Protein AF-A0AAV4BYU9-F1 (afdb_monomer)

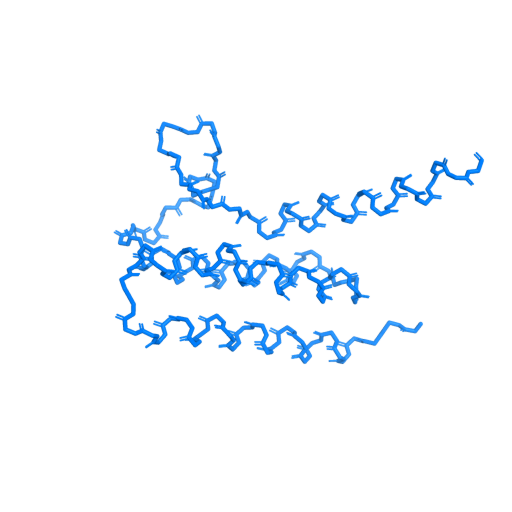pLDDT: mean 79.77, std 9.54, range [40.28, 88.19]

Structure (mmCIF, N/CA/C/O backbone):
data_AF-A0AAV4BYU9-F1
#
_entry.id   AF-A0AAV4BYU9-F1
#
loop_
_atom_site.group_PDB
_atom_site.id
_atom_site.type_symbol
_atom_site.label_atom_id
_atom_site.label_alt_id
_atom_site.label_comp_id
_atom_site.label_asym_id
_atom_site.label_entity_id
_atom_site.label_seq_id
_atom_site.pdbx_PDB_ins_code
_atom_site.Cartn_x
_atom_site.Cartn_y
_atom_site.Cartn_z
_atom_site.occupancy
_atom_site.B_iso_or_equiv
_atom_site.auth_seq_id
_atom_site.auth_comp_id
_atom_site.auth_asym_id
_atom_site.auth_atom_id
_atom_site.pdbx_PDB_model_num
ATOM 1 N N . MET A 1 1 ? 17.690 -5.434 -20.116 1.00 40.28 1 MET A N 1
ATOM 2 C CA . MET A 1 1 ? 17.751 -6.682 -19.322 1.00 40.28 1 MET A CA 1
ATOM 3 C C . MET A 1 1 ? 16.891 -6.464 -18.077 1.00 40.28 1 MET A C 1
ATOM 5 O O . MET A 1 1 ? 17.278 -5.662 -17.241 1.00 40.28 1 MET A O 1
ATOM 9 N N . LYS A 1 2 ? 15.669 -7.023 -18.019 1.00 56.25 2 LYS A N 1
ATOM 10 C CA . LYS A 1 2 ? 14.718 -6.811 -16.906 1.00 56.25 2 LYS A CA 1
ATOM 11 C C . LYS A 1 2 ? 15.152 -7.660 -15.705 1.00 56.25 2 LYS A C 1
ATOM 13 O O . LYS A 1 2 ? 14.937 -8.871 -15.704 1.00 56.25 2 LYS A O 1
ATOM 18 N N . ASP A 1 3 ? 15.814 -7.052 -14.723 1.00 58.47 3 ASP A N 1
ATOM 19 C CA . ASP A 1 3 ? 16.277 -7.742 -13.511 1.00 58.47 3 ASP A CA 1
ATOM 20 C C . ASP A 1 3 ? 15.082 -8.076 -12.601 1.00 58.47 3 ASP A C 1
ATOM 22 O O . ASP A 1 3 ? 14.698 -7.330 -11.701 1.00 58.47 3 ASP A O 1
ATOM 26 N N . THR A 1 4 ? 14.442 -9.206 -12.902 1.00 62.22 4 THR A N 1
ATOM 27 C CA . THR A 1 4 ? 13.232 -9.685 -12.216 1.00 62.22 4 THR A CA 1
ATOM 28 C C . THR A 1 4 ? 13.531 -10.089 -10.768 1.00 62.22 4 THR A C 1
ATOM 30 O O . THR A 1 4 ? 12.662 -9.988 -9.904 1.00 62.22 4 THR A O 1
ATOM 33 N N . ARG A 1 5 ? 14.778 -10.493 -10.477 1.00 66.94 5 ARG A N 1
ATOM 34 C CA . ARG A 1 5 ? 15.215 -10.918 -9.143 1.00 66.94 5 ARG A CA 1
ATOM 35 C C . ARG A 1 5 ? 15.328 -9.731 -8.190 1.00 66.94 5 ARG A C 1
ATOM 37 O O . ARG A 1 5 ? 14.743 -9.770 -7.113 1.00 66.94 5 ARG A O 1
ATOM 44 N N . ARG A 1 6 ? 15.988 -8.647 -8.610 1.00 68.00 6 ARG A N 1
ATOM 45 C CA . ARG A 1 6 ? 16.075 -7.412 -7.807 1.00 68.00 6 ARG A CA 1
ATOM 46 C C . ARG A 1 6 ? 14.714 -6.745 -7.615 1.00 68.00 6 ARG A C 1
ATOM 48 O O . ARG A 1 6 ? 14.447 -6.187 -6.551 1.00 68.00 6 ARG A O 1
ATOM 55 N N . GLY A 1 7 ? 13.841 -6.845 -8.621 1.00 67.81 7 GLY A N 1
ATOM 56 C CA . GLY A 1 7 ? 12.441 -6.446 -8.501 1.00 67.81 7 GLY A CA 1
ATOM 57 C C . GLY A 1 7 ? 11.738 -7.199 -7.371 1.00 67.81 7 GLY A C 1
ATOM 58 O O . GLY A 1 7 ? 11.204 -6.565 -6.467 1.00 67.81 7 GLY A O 1
ATOM 59 N N . ALA A 1 8 ? 11.807 -8.533 -7.371 1.00 68.25 8 ALA A N 1
ATOM 60 C CA . ALA A 1 8 ? 11.202 -9.372 -6.334 1.00 68.25 8 ALA A CA 1
ATOM 61 C C . ALA A 1 8 ? 11.763 -9.095 -4.926 1.00 68.25 8 ALA A C 1
ATOM 63 O O . ALA A 1 8 ? 10.983 -8.892 -4.000 1.00 68.25 8 ALA A O 1
ATOM 64 N N . GLU A 1 9 ? 13.086 -8.989 -4.776 1.00 74.69 9 GLU A N 1
ATOM 65 C CA . GLU A 1 9 ? 13.737 -8.651 -3.496 1.00 74.69 9 GLU A CA 1
ATOM 66 C C . GLU A 1 9 ? 13.256 -7.293 -2.957 1.00 74.69 9 GLU A C 1
ATOM 68 O O . GLU A 1 9 ? 12.976 -7.131 -1.768 1.00 74.69 9 GLU A O 1
ATOM 73 N N . THR A 1 10 ? 13.089 -6.308 -3.845 1.00 70.56 10 THR A N 1
ATOM 74 C CA . THR A 1 10 ? 12.603 -4.987 -3.438 1.00 70.56 10 THR A CA 1
ATOM 75 C C . THR A 1 10 ? 11.129 -5.021 -3.025 1.00 70.56 10 THR A C 1
ATOM 77 O O . THR A 1 10 ? 10.736 -4.300 -2.109 1.00 70.56 10 THR A O 1
ATOM 80 N N . LEU A 1 11 ? 10.314 -5.877 -3.651 1.00 71.69 11 LEU A N 1
ATOM 81 C CA . LEU A 1 11 ? 8.919 -6.098 -3.256 1.00 71.69 11 LEU A CA 1
ATOM 82 C C . LEU A 1 11 ? 8.802 -6.785 -1.892 1.00 71.69 11 LEU A C 1
ATOM 84 O O . LEU A 1 11 ? 7.920 -6.430 -1.104 1.00 71.69 11 LEU A O 1
ATOM 88 N N . GLU A 1 12 ? 9.678 -7.746 -1.598 1.00 75.56 12 GLU A N 1
ATOM 89 C CA . GLU A 1 12 ? 9.722 -8.399 -0.288 1.00 75.56 12 GLU A CA 1
ATOM 90 C C . GLU A 1 12 ? 10.090 -7.401 0.808 1.00 75.56 12 GLU A C 1
ATOM 92 O O . GLU A 1 12 ? 9.339 -7.257 1.776 1.00 75.56 12 GLU A O 1
ATOM 97 N N . LEU A 1 13 ? 11.140 -6.604 0.598 1.00 77.50 13 LEU A N 1
ATOM 98 C CA . LEU A 1 13 ? 11.523 -5.528 1.517 1.00 77.50 13 LEU A CA 1
ATOM 99 C C . LEU A 1 13 ? 10.386 -4.508 1.726 1.00 77.50 13 LEU A C 1
ATOM 101 O O . LEU A 1 13 ? 10.171 -3.980 2.824 1.00 77.50 13 LEU A O 1
ATOM 105 N N . ALA A 1 14 ? 9.631 -4.219 0.668 1.00 70.69 14 ALA A N 1
ATOM 106 C CA . ALA A 1 14 ? 8.479 -3.331 0.728 1.00 70.69 14 ALA A CA 1
ATOM 107 C C . ALA A 1 14 ? 7.359 -3.936 1.609 1.00 70.69 14 ALA A C 1
ATOM 109 O O . ALA A 1 14 ? 6.869 -3.288 2.546 1.00 70.69 14 ALA A O 1
ATOM 110 N N . SER A 1 15 ? 7.056 -5.224 1.424 1.00 71.31 15 SER A N 1
ATOM 111 C CA . SER A 1 15 ? 6.124 -5.985 2.270 1.00 71.31 15 SER A CA 1
ATOM 112 C C . SER A 1 15 ? 6.571 -6.035 3.740 1.00 71.31 15 SER A C 1
ATOM 114 O O . SER A 1 15 ? 5.751 -5.850 4.647 1.00 71.31 15 SER A O 1
ATOM 116 N N . GLU A 1 16 ? 7.864 -6.215 4.006 1.00 81.25 16 GLU A N 1
ATOM 117 C CA . GLU A 1 16 ? 8.432 -6.184 5.360 1.00 81.25 16 GLU A CA 1
ATOM 118 C C . GLU A 1 16 ? 8.257 -4.821 6.032 1.00 81.25 16 GLU A C 1
ATOM 120 O O . GLU A 1 16 ? 7.866 -4.740 7.200 1.00 81.25 16 GLU A O 1
ATOM 125 N N . SER A 1 17 ? 8.467 -3.730 5.292 1.00 77.06 17 SER A N 1
ATOM 126 C CA . SER A 1 17 ? 8.269 -2.385 5.838 1.00 77.06 17 SER A CA 1
ATOM 127 C C . SER A 1 17 ? 6.803 -2.098 6.201 1.00 77.06 17 SER A C 1
ATOM 129 O O . SER A 1 17 ? 6.534 -1.455 7.218 1.00 77.06 17 SER A O 1
ATOM 131 N N . SER A 1 18 ? 5.849 -2.670 5.459 1.00 74.06 18 SER A N 1
ATOM 132 C CA . SER A 1 18 ? 4.420 -2.628 5.805 1.00 74.06 18 SER A CA 1
ATOM 133 C C . SER A 1 18 ? 4.116 -3.390 7.104 1.00 74.06 18 SER A C 1
ATOM 135 O O . SER A 1 18 ? 3.364 -2.918 7.963 1.00 74.06 18 SER A O 1
ATOM 137 N N . LEU A 1 19 ? 4.744 -4.554 7.291 1.00 78.38 19 LEU A N 1
ATOM 138 C CA . LEU A 1 19 ? 4.646 -5.350 8.520 1.00 78.38 19 LEU A CA 1
ATOM 139 C C . LEU A 1 19 ? 5.260 -4.629 9.729 1.00 78.38 19 LEU A C 1
ATOM 141 O O . LEU A 1 19 ? 4.709 -4.712 10.831 1.00 78.38 19 LEU A O 1
ATOM 145 N N . ALA A 1 20 ? 6.363 -3.903 9.539 1.00 82.06 20 ALA A N 1
ATOM 146 C CA . ALA A 1 20 ? 6.997 -3.114 10.592 1.00 82.06 20 ALA A CA 1
ATOM 147 C C . ALA A 1 20 ? 6.071 -1.993 11.101 1.00 82.06 20 ALA A C 1
ATOM 149 O O . ALA A 1 20 ? 5.887 -1.848 12.312 1.00 82.06 20 ALA A O 1
ATOM 150 N N . ILE A 1 21 ? 5.399 -1.271 10.194 1.00 82.44 21 ILE A N 1
ATOM 151 C CA . ILE A 1 21 ? 4.388 -0.261 10.562 1.00 82.44 21 ILE A CA 1
ATOM 152 C C . ILE A 1 21 ? 3.210 -0.915 11.291 1.00 82.44 21 ILE A C 1
ATOM 154 O O . ILE A 1 21 ? 2.708 -0.370 12.276 1.00 82.44 21 ILE A O 1
ATOM 158 N N . ASN A 1 22 ? 2.784 -2.110 10.875 1.00 81.19 22 ASN A N 1
ATOM 159 C CA . ASN A 1 22 ? 1.712 -2.813 11.575 1.00 81.19 22 ASN A CA 1
ATOM 160 C C . ASN A 1 22 ? 2.064 -3.097 13.045 1.00 81.19 22 ASN A C 1
ATOM 162 O O . ASN A 1 22 ? 1.216 -2.903 13.921 1.00 81.19 22 ASN A O 1
ATOM 166 N N . LYS A 1 23 ? 3.310 -3.512 13.306 1.00 81.88 23 LYS A N 1
ATOM 167 C CA . LYS A 1 23 ? 3.818 -3.865 14.640 1.00 81.88 23 LYS A CA 1
ATOM 168 C C . LYS A 1 23 ? 4.112 -2.661 15.538 1.00 81.88 23 LYS A C 1
ATOM 170 O O . LYS A 1 23 ? 4.250 -2.847 16.742 1.00 81.88 23 LYS A O 1
ATOM 175 N N . CYS A 1 24 ? 4.204 -1.444 15.000 1.00 82.31 24 CYS A N 1
ATOM 176 C CA . CYS A 1 24 ? 4.473 -0.282 15.843 1.00 82.31 24 CYS A CA 1
ATOM 177 C C . CYS A 1 24 ? 3.283 0.028 16.776 1.00 82.31 24 CYS A C 1
ATOM 179 O O . CYS A 1 24 ? 2.118 -0.177 16.421 1.00 82.31 24 CYS A O 1
ATOM 181 N N . GLY A 1 25 ? 3.569 0.559 17.967 1.00 81.00 25 GLY A N 1
ATOM 182 C CA . GLY A 1 25 ? 2.561 0.954 18.963 1.00 81.00 25 GLY A CA 1
ATOM 183 C C . GLY A 1 25 ? 1.812 2.255 18.640 1.00 81.00 25 GLY A C 1
ATOM 184 O O . GLY A 1 25 ? 1.163 2.817 19.516 1.00 81.00 25 GLY A O 1
ATOM 185 N N . LEU A 1 26 ? 1.918 2.773 17.410 1.00 83.06 26 LEU A N 1
ATOM 186 C CA . LEU A 1 26 ? 1.275 4.026 17.011 1.00 83.06 26 LEU A CA 1
ATOM 187 C C . LEU A 1 26 ? -0.252 3.873 16.912 1.00 83.06 26 LEU A C 1
ATOM 189 O O . LEU A 1 26 ? -0.772 2.819 16.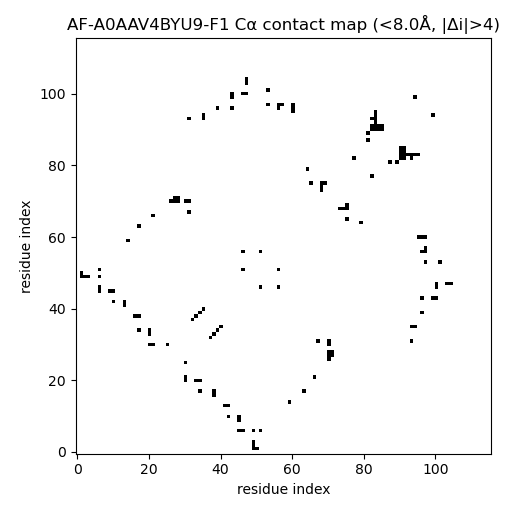541 1.00 83.06 26 LEU A O 1
ATOM 193 N N . GLN A 1 27 ? -0.981 4.961 17.178 1.00 84.81 27 GLN A N 1
ATOM 194 C CA . GLN A 1 27 ? -2.426 5.017 16.927 1.00 84.81 27 GLN A CA 1
ATOM 195 C C . GLN A 1 27 ? -2.721 4.843 15.427 1.00 84.81 27 GLN A C 1
ATOM 197 O O . GLN A 1 27 ? -1.934 5.272 14.579 1.00 84.81 27 GLN A O 1
ATOM 202 N N . GLY A 1 28 ? -3.885 4.275 15.091 1.00 83.44 28 GLY A N 1
ATOM 203 C CA . GLY A 1 28 ? -4.260 3.939 13.710 1.00 83.44 28 GLY A CA 1
ATOM 204 C C . GLY A 1 28 ? -4.115 5.097 12.715 1.00 83.44 28 GLY A C 1
ATOM 205 O O . GLY A 1 28 ? -3.561 4.911 11.636 1.00 83.44 28 GLY A O 1
ATOM 206 N N . LYS A 1 29 ? -4.490 6.320 13.113 1.00 84.19 29 LYS A N 1
ATOM 207 C CA . LYS A 1 29 ? -4.340 7.535 12.289 1.00 84.19 29 LYS A CA 1
ATOM 208 C C . LYS A 1 29 ? -2.892 7.821 11.870 1.00 84.19 29 LYS A C 1
ATOM 210 O O . LYS A 1 29 ? -2.646 8.186 10.725 1.00 84.19 29 LYS A O 1
ATOM 215 N N . PHE A 1 30 ? -1.930 7.611 12.769 1.00 85.31 30 PHE A N 1
ATOM 216 C CA . PHE A 1 30 ? -0.514 7.841 12.480 1.00 85.31 30 PHE A CA 1
ATOM 217 C C . PHE A 1 30 ? 0.057 6.733 11.592 1.00 85.31 30 PHE A C 1
ATOM 219 O O . PHE A 1 30 ? 0.853 7.020 10.706 1.00 85.31 30 PHE A O 1
ATOM 226 N N . LYS A 1 31 ? -0.412 5.486 11.749 1.00 87.94 31 LYS A N 1
ATOM 227 C CA . LYS A 1 31 ? -0.050 4.381 10.843 1.00 87.94 31 LYS A CA 1
ATOM 228 C C . LYS A 1 31 ? -0.499 4.652 9.409 1.00 87.94 31 LYS A C 1
ATOM 230 O O . LYS A 1 31 ? 0.261 4.408 8.478 1.00 87.94 31 LYS A O 1
ATOM 235 N N . ILE A 1 32 ? -1.702 5.200 9.238 1.00 86.94 32 ILE A N 1
ATOM 236 C CA . ILE A 1 32 ? -2.235 5.580 7.922 1.00 86.94 32 ILE A CA 1
ATOM 237 C C . ILE A 1 32 ? -1.432 6.734 7.329 1.00 86.94 32 ILE A C 1
ATOM 239 O O . ILE A 1 32 ? -1.104 6.697 6.150 1.00 86.94 32 ILE A O 1
ATOM 243 N N . TRP A 1 33 ? -1.065 7.727 8.139 1.00 86.69 33 TRP A N 1
ATOM 244 C CA . TRP A 1 33 ? -0.204 8.813 7.678 1.00 86.69 33 TRP A CA 1
ATOM 245 C C . TRP A 1 33 ? 1.157 8.288 7.190 1.00 86.69 33 TRP A C 1
ATOM 247 O O . TRP A 1 33 ? 1.586 8.627 6.091 1.00 86.69 33 TRP A O 1
ATOM 257 N N . CYS A 1 34 ? 1.798 7.389 7.946 1.00 87.19 34 CYS A N 1
ATOM 258 C CA . CYS A 1 34 ? 3.039 6.740 7.517 1.00 87.19 34 CYS A CA 1
ATOM 259 C C . CYS A 1 34 ? 2.848 5.913 6.239 1.00 87.19 34 CYS A C 1
ATOM 261 O O . CYS A 1 34 ? 3.699 5.951 5.352 1.00 87.19 34 CYS A O 1
ATOM 263 N N . LEU A 1 35 ? 1.732 5.188 6.122 1.00 86.56 35 LEU A N 1
ATOM 264 C CA . LEU A 1 35 ? 1.383 4.468 4.901 1.00 86.56 35 LEU A CA 1
ATOM 265 C C . LEU A 1 35 ? 1.335 5.430 3.706 1.00 86.56 35 LEU A C 1
ATOM 267 O O . LEU A 1 35 ? 2.019 5.198 2.717 1.00 86.56 35 LEU A O 1
ATOM 271 N N . GLN A 1 36 ? 0.596 6.530 3.821 1.00 86.56 36 GLN A N 1
ATOM 272 C CA . GLN A 1 36 ? 0.388 7.466 2.718 1.00 86.56 36 GLN A CA 1
ATOM 273 C C . GLN A 1 36 ? 1.658 8.215 2.316 1.00 86.56 36 GLN A C 1
ATOM 275 O O . GLN A 1 36 ? 2.021 8.228 1.147 1.00 86.56 36 GLN A O 1
ATOM 280 N N . PHE A 1 37 ? 2.370 8.800 3.277 1.00 85.50 37 PHE A N 1
ATOM 281 C CA . PHE A 1 37 ? 3.456 9.730 2.958 1.00 85.50 37 PHE A CA 1
ATOM 282 C C . PHE A 1 37 ? 4.848 9.099 2.938 1.00 85.50 37 PHE A C 1
ATOM 284 O O . PHE A 1 37 ? 5.741 9.639 2.293 1.00 85.50 37 PHE A O 1
ATOM 291 N N . MET A 1 38 ? 5.066 7.967 3.615 1.00 85.81 38 MET A N 1
ATOM 292 C CA . MET A 1 38 ? 6.353 7.260 3.546 1.00 85.81 38 MET A CA 1
ATOM 293 C C . MET A 1 38 ? 6.268 6.023 2.667 1.00 85.81 38 MET A C 1
ATOM 295 O O . MET A 1 38 ? 7.130 5.797 1.818 1.00 85.81 38 MET A O 1
ATOM 299 N N . LEU A 1 39 ? 5.258 5.188 2.900 1.00 85.56 39 LEU A N 1
ATOM 300 C CA . LEU A 1 39 ? 5.251 3.841 2.355 1.00 85.56 39 LEU A CA 1
ATOM 301 C C . LEU A 1 39 ? 4.888 3.834 0.872 1.00 85.56 39 LEU A C 1
ATOM 303 O O . LEU A 1 39 ? 5.609 3.202 0.103 1.00 85.56 39 LEU A O 1
ATOM 307 N N . ILE A 1 40 ? 3.841 4.563 0.471 1.00 86.12 40 ILE A N 1
ATOM 308 C CA . ILE A 1 40 ? 3.414 4.649 -0.932 1.00 86.12 40 ILE A CA 1
ATOM 309 C C . ILE A 1 40 ? 4.559 5.152 -1.825 1.00 86.12 40 ILE A C 1
ATOM 311 O O . ILE A 1 40 ? 4.952 4.388 -2.707 1.00 86.12 40 ILE A O 1
ATOM 315 N N . PRO A 1 41 ? 5.201 6.317 -1.582 1.00 85.62 41 PRO A N 1
ATOM 316 C CA . PRO A 1 41 ? 6.321 6.771 -2.414 1.00 85.62 41 PRO A CA 1
ATOM 317 C C . PRO A 1 41 ? 7.481 5.769 -2.461 1.00 85.62 41 PRO A C 1
ATOM 319 O O . PRO A 1 41 ? 8.051 5.513 -3.523 1.00 85.62 41 PRO A O 1
ATOM 322 N N . LYS A 1 42 ? 7.796 5.140 -1.318 1.00 85.69 42 LYS A N 1
ATOM 323 C CA . LYS A 1 42 ? 8.857 4.128 -1.215 1.00 85.69 42 LYS A CA 1
ATOM 324 C C . LYS A 1 42 ? 8.550 2.864 -2.024 1.00 85.69 42 LYS A C 1
ATOM 326 O O . LYS A 1 42 ? 9.476 2.270 -2.564 1.00 85.69 42 LYS A O 1
ATOM 331 N N . HIS A 1 43 ? 7.290 2.434 -2.087 1.00 83.31 43 HIS A N 1
ATOM 332 C CA . HIS A 1 43 ? 6.868 1.265 -2.872 1.00 83.31 43 HIS A CA 1
ATOM 333 C C . HIS A 1 43 ? 6.797 1.592 -4.358 1.00 83.31 43 HIS A C 1
ATOM 335 O O . HIS A 1 43 ? 7.148 0.778 -5.202 1.00 83.31 43 HIS A O 1
ATOM 341 N N . LEU A 1 44 ? 6.356 2.796 -4.681 1.00 85.81 44 LEU A N 1
ATOM 342 C CA . LEU A 1 44 ? 6.070 3.211 -6.040 1.00 85.81 44 LEU A CA 1
ATOM 343 C C . LEU A 1 44 ? 7.339 3.354 -6.888 1.00 85.81 44 LEU A C 1
ATOM 345 O O . LEU A 1 44 ? 7.359 2.942 -8.046 1.00 85.81 44 LEU A O 1
ATOM 349 N N . TRP A 1 45 ? 8.428 3.837 -6.286 1.00 83.75 45 TRP A N 1
ATOM 350 C CA . TRP A 1 45 ? 9.729 3.951 -6.944 1.00 83.75 45 TRP A CA 1
ATOM 351 C C . TRP A 1 45 ? 10.244 2.626 -7.547 1.00 83.75 45 TRP A C 1
ATOM 353 O O . TRP A 1 45 ? 10.440 2.564 -8.762 1.00 83.75 45 TRP A O 1
ATOM 363 N N . PRO A 1 46 ? 10.425 1.533 -6.780 1.00 83.81 46 PRO A N 1
ATOM 364 C CA . PRO A 1 46 ? 10.902 0.269 -7.334 1.00 83.81 46 PRO A CA 1
ATOM 365 C C . PRO A 1 46 ? 9.900 -0.392 -8.283 1.00 83.81 46 PRO A C 1
ATOM 367 O O . PRO A 1 46 ? 10.317 -1.037 -9.244 1.00 83.81 46 PRO A O 1
ATOM 370 N N . LEU A 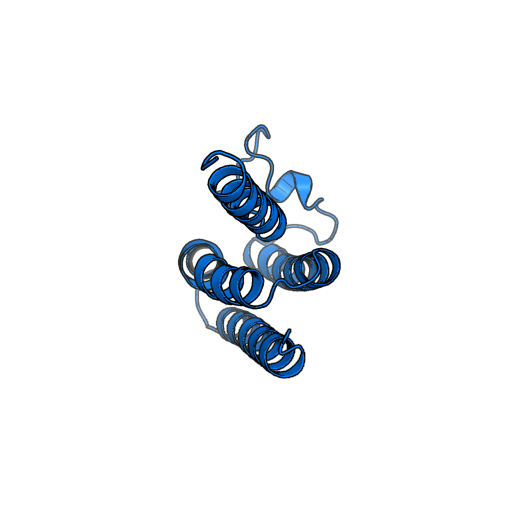1 47 ? 8.593 -0.200 -8.072 1.00 83.25 47 LEU A N 1
ATOM 371 C CA . LEU A 1 47 ? 7.568 -0.675 -9.005 1.00 83.25 47 LEU A CA 1
ATOM 372 C C . LEU A 1 47 ? 7.737 -0.070 -10.403 1.00 83.25 47 LEU A C 1
ATOM 374 O O . LEU A 1 47 ? 7.535 -0.764 -11.405 1.00 83.25 47 LEU A O 1
ATOM 378 N N . LEU A 1 48 ? 8.096 1.215 -10.470 1.00 83.88 48 LEU A N 1
ATOM 379 C CA . LEU A 1 48 ? 8.339 1.931 -11.723 1.00 83.88 48 LEU A CA 1
ATOM 380 C C . LEU A 1 48 ? 9.689 1.550 -12.337 1.00 83.88 48 LEU A C 1
ATOM 382 O O . LEU A 1 48 ? 9.741 1.243 -13.523 1.00 83.88 48 LEU A O 1
ATOM 386 N N . VAL A 1 49 ? 10.759 1.503 -11.536 1.00 84.75 49 VAL A N 1
ATOM 387 C CA . VAL A 1 49 ? 12.121 1.188 -12.013 1.00 84.75 49 VAL A CA 1
ATOM 388 C C . VAL A 1 49 ? 12.206 -0.203 -12.644 1.00 84.75 49 VAL A C 1
ATOM 390 O O . VAL A 1 49 ? 12.865 -0.375 -13.668 1.00 84.75 49 VAL A O 1
ATOM 393 N N . TYR A 1 50 ? 11.542 -1.198 -12.053 1.00 81.69 50 TYR A N 1
ATOM 394 C CA . TYR A 1 50 ? 11.615 -2.584 -12.523 1.00 81.69 50 TYR A CA 1
ATOM 395 C C . TYR A 1 50 ? 10.489 -2.982 -13.487 1.00 81.69 50 TYR A C 1
ATOM 397 O O . TYR A 1 50 ? 10.441 -4.142 -13.893 1.00 81.69 50 TYR A O 1
ATOM 405 N N . ASP A 1 51 ? 9.603 -2.052 -13.870 1.00 78.06 51 ASP A N 1
ATOM 406 C CA . ASP A 1 51 ? 8.466 -2.316 -14.766 1.00 78.06 51 ASP A CA 1
ATOM 407 C C . ASP A 1 51 ? 7.650 -3.556 -14.334 1.00 78.06 51 ASP A C 1
ATOM 409 O O . ASP A 1 51 ? 7.399 -4.491 -15.101 1.00 78.06 51 ASP A O 1
ATOM 413 N N . ILE A 1 52 ? 7.279 -3.592 -13.051 1.00 80.19 52 ILE A N 1
ATOM 414 C CA . ILE A 1 52 ? 6.580 -4.728 -12.441 1.00 80.19 52 ILE A CA 1
ATOM 415 C C . ILE A 1 52 ? 5.141 -4.829 -12.979 1.00 80.19 52 ILE A C 1
ATOM 417 O O . ILE A 1 52 ? 4.454 -3.833 -13.188 1.00 80.19 52 ILE A O 1
ATOM 421 N N . CYS A 1 53 ? 4.649 -6.051 -13.190 1.00 83.44 53 CYS A N 1
ATOM 422 C CA . CYS A 1 53 ? 3.275 -6.275 -13.642 1.00 83.44 53 CYS A CA 1
ATOM 423 C C . CYS A 1 53 ? 2.247 -5.692 -12.656 1.00 83.44 53 CYS A C 1
ATOM 425 O O . CYS A 1 53 ? 2.357 -5.881 -11.444 1.00 83.44 53 CYS A O 1
ATOM 427 N N . SER A 1 54 ? 1.199 -5.049 -13.179 1.00 83.62 54 SER A N 1
ATOM 428 C CA . SER A 1 54 ? 0.127 -4.447 -12.370 1.00 83.62 54 SER A CA 1
ATOM 429 C C . SER A 1 54 ? -0.591 -5.452 -11.462 1.00 83.62 54 SER A C 1
ATOM 431 O O . SER A 1 54 ? -1.053 -5.076 -10.394 1.00 83.62 54 SER A O 1
ATOM 433 N N . THR A 1 55 ? -0.632 -6.733 -11.837 1.00 85.44 55 THR A N 1
ATOM 434 C CA . THR A 1 55 ? -1.182 -7.822 -11.011 1.00 85.44 55 THR A CA 1
ATOM 435 C C . THR A 1 55 ? -0.406 -8.023 -9.708 1.00 85.44 55 THR A C 1
ATOM 437 O O . THR A 1 55 ? -0.994 -8.280 -8.661 1.00 85.44 55 THR A O 1
ATOM 440 N N . THR A 1 56 ? 0.918 -7.862 -9.742 1.00 83.88 56 THR A N 1
ATOM 441 C CA . THR A 1 56 ? 1.765 -7.932 -8.545 1.00 83.88 56 THR A CA 1
ATOM 442 C C . THR A 1 56 ? 1.550 -6.714 -7.651 1.00 83.88 56 THR A C 1
ATOM 444 O O . THR A 1 56 ? 1.520 -6.847 -6.429 1.00 83.88 56 THR A O 1
ATOM 447 N N . VAL A 1 57 ? 1.364 -5.534 -8.253 1.00 84.81 57 VAL A N 1
ATOM 448 C CA . VAL A 1 57 ? 1.037 -4.294 -7.528 1.00 84.81 57 VAL A CA 1
ATOM 449 C C . VAL A 1 57 ? -0.296 -4.436 -6.792 1.00 84.81 57 VAL A C 1
ATOM 451 O O . VAL A 1 57 ? -0.373 -4.131 -5.605 1.00 84.81 57 VAL A O 1
ATOM 454 N N . ASP A 1 58 ? -1.304 -4.987 -7.464 1.00 87.06 58 ASP A N 1
ATOM 455 C CA . ASP A 1 58 ? -2.632 -5.236 -6.898 1.00 87.06 58 ASP A CA 1
ATOM 456 C C . ASP A 1 58 ? -2.577 -6.207 -5.700 1.00 87.06 58 ASP A C 1
ATOM 458 O O . ASP A 1 58 ? -3.156 -5.962 -4.640 1.00 87.06 58 ASP A O 1
ATOM 462 N N . ALA A 1 59 ? -1.765 -7.267 -5.793 1.00 86.50 59 ALA A N 1
ATOM 463 C CA . ALA A 1 59 ? -1.555 -8.200 -4.683 1.00 86.50 59 ALA A CA 1
ATOM 464 C C . ALA A 1 59 ? -0.885 -7.550 -3.452 1.00 86.50 59 ALA A C 1
ATOM 466 O O . ALA A 1 59 ? -1.163 -7.936 -2.309 1.00 86.50 59 ALA A O 1
ATOM 467 N N . ILE A 1 60 ? 0.007 -6.577 -3.660 1.00 84.00 60 ILE A N 1
ATOM 468 C CA . ILE A 1 60 ? 0.640 -5.808 -2.577 1.00 84.00 60 ILE A CA 1
ATOM 469 C C . ILE A 1 60 ? -0.383 -4.882 -1.926 1.00 84.00 60 ILE A C 1
ATOM 471 O O . ILE A 1 60 ? -0.484 -4.836 -0.696 1.00 84.00 60 ILE A O 1
ATOM 475 N N . GLU A 1 61 ? -1.176 -4.192 -2.738 1.00 86.88 61 GLU A N 1
ATOM 476 C CA . GLU A 1 61 ? -2.229 -3.307 -2.260 1.00 86.88 61 GLU A CA 1
ATOM 477 C C . GLU A 1 61 ? -3.275 -4.063 -1.431 1.00 86.88 61 GLU A C 1
ATOM 479 O O . GLU A 1 61 ? -3.601 -3.641 -0.319 1.00 86.88 61 GLU A O 1
ATOM 484 N N . ALA A 1 62 ? -3.703 -5.246 -1.876 1.00 87.75 62 ALA A N 1
ATOM 485 C CA . ALA A 1 62 ? -4.624 -6.098 -1.124 1.00 87.75 62 ALA A CA 1
ATOM 486 C C . ALA A 1 62 ? -4.088 -6.466 0.277 1.00 87.75 62 ALA A C 1
ATOM 488 O O . ALA A 1 62 ? -4.832 -6.467 1.268 1.00 87.75 62 ALA A O 1
ATOM 489 N N . LYS A 1 63 ? -2.779 -6.742 0.399 1.00 86.12 63 LYS A N 1
ATOM 490 C CA . LYS A 1 63 ? -2.132 -7.000 1.700 1.00 86.12 63 LYS A CA 1
ATOM 491 C C . LYS A 1 63 ? -2.151 -5.756 2.584 1.00 86.12 63 LYS A C 1
ATOM 493 O O . LYS A 1 63 ? -2.483 -5.863 3.765 1.00 86.12 63 LYS A O 1
ATOM 498 N N . ILE A 1 64 ? -1.820 -4.597 2.021 1.00 85.50 64 ILE A N 1
ATOM 499 C CA . ILE A 1 64 ? -1.835 -3.311 2.726 1.00 85.50 64 ILE A CA 1
ATOM 500 C C . ILE A 1 64 ? -3.252 -2.991 3.215 1.00 85.50 64 ILE A C 1
ATOM 502 O O . ILE A 1 64 ? -3.430 -2.700 4.398 1.00 85.50 64 ILE A O 1
ATOM 506 N N . ASN A 1 65 ? -4.272 -3.162 2.374 1.00 87.44 65 ASN A N 1
ATOM 507 C CA . ASN A 1 65 ? -5.668 -2.887 2.720 1.00 87.44 65 ASN A CA 1
ATOM 508 C C . ASN A 1 65 ? -6.166 -3.705 3.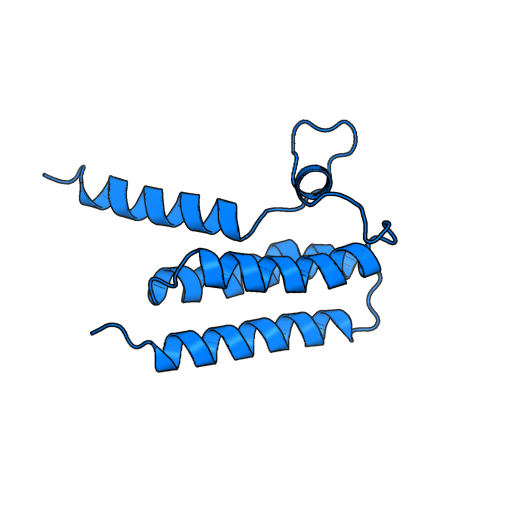900 1.00 87.44 65 ASN A C 1
ATOM 510 O O . ASN A 1 65 ? -6.860 -3.175 4.771 1.00 87.44 65 ASN A O 1
ATOM 514 N N . LYS A 1 66 ? -5.732 -4.960 4.023 1.00 86.88 66 LYS A N 1
ATOM 515 C CA . LYS A 1 66 ? -6.044 -5.779 5.198 1.00 86.88 66 LYS A CA 1
AT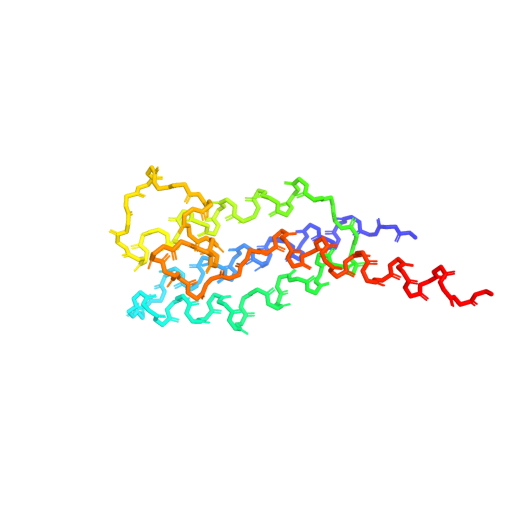OM 516 C C . LYS A 1 66 ? -5.526 -5.157 6.502 1.00 86.88 66 LYS A C 1
ATOM 518 O O . LYS A 1 66 ? -6.213 -5.242 7.522 1.00 86.88 66 LYS A O 1
ATOM 523 N N . TYR A 1 67 ? -4.342 -4.546 6.495 1.00 85.38 67 TYR A N 1
ATOM 524 C CA . TYR A 1 67 ? -3.798 -3.853 7.669 1.00 85.38 67 TYR A CA 1
ATOM 525 C C . TYR A 1 67 ? -4.469 -2.502 7.891 1.00 85.38 67 TYR A C 1
ATOM 527 O O . TYR A 1 67 ? -4.878 -2.199 9.011 1.00 85.38 67 TYR A O 1
ATOM 535 N N . THR A 1 68 ? -4.674 -1.736 6.825 1.00 86.06 68 THR A N 1
ATOM 536 C CA . THR A 1 68 ? -5.316 -0.423 6.881 1.00 86.06 68 THR A CA 1
ATOM 537 C C . THR A 1 68 ? -6.727 -0.506 7.453 1.00 86.06 68 THR A C 1
ATOM 539 O O . THR A 1 68 ? -7.083 0.293 8.320 1.00 86.06 68 THR A O 1
ATOM 542 N N . ARG A 1 69 ? -7.512 -1.523 7.068 1.00 87.56 69 ARG A N 1
ATOM 543 C CA . ARG A 1 69 ? -8.847 -1.751 7.640 1.00 87.56 69 ARG A CA 1
ATOM 544 C C . ARG A 1 69 ? -8.797 -2.003 9.146 1.00 87.56 69 ARG A C 1
ATOM 546 O O . ARG A 1 69 ? -9.594 -1.433 9.887 1.00 87.56 69 ARG A O 1
ATOM 553 N N . LYS A 1 70 ? -7.818 -2.790 9.610 1.00 87.00 70 LYS A N 1
ATOM 554 C CA . LYS A 1 70 ? -7.592 -3.030 11.045 1.00 87.00 70 LYS A CA 1
ATOM 555 C C . LYS A 1 70 ? -7.196 -1.753 11.781 1.00 87.00 70 LYS A C 1
ATOM 557 O O . LYS A 1 70 ? -7.665 -1.534 12.890 1.00 87.00 70 LYS A O 1
ATOM 562 N N . TRP A 1 71 ? -6.354 -0.910 11.183 1.00 86.81 71 TRP A N 1
ATOM 563 C CA . TRP A 1 71 ? -5.925 0.352 11.797 1.00 86.81 71 TRP A CA 1
ATOM 564 C C . TRP A 1 71 ? -7.045 1.394 11.857 1.00 86.81 71 TRP A C 1
ATOM 566 O O . TRP A 1 71 ? -7.087 2.180 12.800 1.00 86.81 71 TRP A O 1
ATOM 576 N N . LEU A 1 72 ? -7.948 1.388 10.875 1.00 84.50 72 LEU A N 1
ATOM 577 C CA . LEU A 1 72 ? -9.134 2.246 10.824 1.00 84.50 72 LEU A CA 1
ATOM 578 C C . LEU A 1 72 ? -10.301 1.739 11.683 1.00 84.50 72 LEU A C 1
ATOM 580 O O . LEU A 1 72 ? -11.244 2.490 11.912 1.00 84.50 72 LEU A O 1
ATOM 584 N N . GLY A 1 73 ? -10.269 0.478 12.124 1.00 86.19 73 GLY A N 1
ATOM 585 C CA . GLY A 1 73 ? -11.395 -0.155 12.816 1.00 86.19 73 GLY A CA 1
ATOM 586 C C . GLY A 1 73 ? -12.613 -0.393 11.915 1.00 86.19 73 GLY A C 1
ATOM 587 O O . GLY A 1 73 ? -13.726 -0.522 12.417 1.00 86.19 73 GLY A O 1
ATOM 588 N N . VAL A 1 74 ? -12.427 -0.435 10.592 1.00 87.25 74 VAL A N 1
ATOM 589 C CA . VAL A 1 74 ? -13.520 -0.671 9.635 1.00 87.25 74 VAL A CA 1
ATOM 590 C C . VAL A 1 74 ? -13.745 -2.171 9.404 1.00 87.25 74 VAL A C 1
ATOM 592 O O . VAL A 1 74 ? -12.801 -2.961 9.520 1.00 87.25 74 VAL A O 1
ATOM 595 N N . PRO A 1 75 ? -14.970 -2.590 9.033 1.00 86.75 75 PRO A N 1
ATOM 596 C CA . PRO A 1 75 ? -15.256 -3.988 8.739 1.00 86.75 75 PRO A CA 1
ATOM 597 C C . PRO A 1 75 ? -14.383 -4.533 7.597 1.00 86.75 75 PRO A C 1
ATOM 599 O O . PRO A 1 75 ? -14.127 -3.820 6.622 1.00 86.75 75 PRO A O 1
ATOM 602 N N . PRO A 1 76 ? -13.982 -5.816 7.645 1.00 81.31 76 PRO A N 1
ATOM 603 C CA . PRO A 1 76 ? -13.190 -6.436 6.581 1.00 81.31 76 PRO A CA 1
ATOM 604 C C . PRO A 1 76 ? -13.929 -6.500 5.234 1.00 81.31 76 PRO A C 1
ATOM 606 O O . PRO A 1 76 ? -13.274 -6.569 4.202 1.00 81.31 76 PRO A O 1
ATOM 609 N N . GLY A 1 77 ? -15.268 -6.449 5.242 1.00 84.12 77 GLY A N 1
ATOM 610 C CA . GLY A 1 77 ? -16.111 -6.430 4.041 1.00 84.12 77 GLY A CA 1
ATOM 611 C C . GLY A 1 77 ? -16.293 -5.051 3.399 1.00 84.12 77 GLY A C 1
ATOM 612 O O . GLY A 1 77 ? -17.035 -4.934 2.427 1.00 84.12 77 GLY A O 1
ATOM 613 N N . LEU A 1 78 ? -15.660 -3.995 3.925 1.00 84.56 78 LEU A N 1
ATOM 614 C CA . LEU A 1 78 ? -15.669 -2.692 3.265 1.00 84.56 78 LEU A CA 1
ATOM 615 C C . LEU A 1 78 ? -15.018 -2.825 1.875 1.00 84.56 78 LEU A C 1
ATOM 617 O O . LEU A 1 78 ? -13.961 -3.432 1.727 1.00 84.56 78 LEU A O 1
ATOM 621 N N . SER A 1 79 ? -15.626 -2.257 0.836 1.00 85.56 79 SER A N 1
ATOM 622 C CA . SER A 1 79 ? -15.008 -2.248 -0.497 1.00 85.56 79 SER A CA 1
ATOM 623 C C . SER A 1 79 ? -13.763 -1.354 -0.518 1.00 85.56 79 SER A C 1
ATOM 625 O O . SER A 1 79 ? -13.756 -0.309 0.136 1.00 85.56 79 SER A O 1
ATOM 627 N N . ASP A 1 80 ? -12.745 -1.705 -1.304 1.00 84.31 80 ASP A N 1
ATOM 628 C CA . ASP A 1 80 ? -11.585 -0.825 -1.538 1.00 84.31 80 ASP A CA 1
ATOM 629 C C . ASP A 1 80 ? -11.999 0.492 -2.206 1.00 84.31 80 ASP A C 1
ATOM 631 O O . ASP A 1 80 ? -11.508 1.559 -1.847 1.00 84.31 80 ASP A O 1
ATOM 635 N N . VAL A 1 81 ? -13.018 0.452 -3.072 1.00 83.81 81 VAL A N 1
ATOM 636 C CA . VAL A 1 81 ? -13.626 1.655 -3.662 1.00 83.81 81 VAL A CA 1
ATOM 637 C C . VAL A 1 81 ? -14.083 2.629 -2.576 1.00 83.81 81 VAL A C 1
ATOM 639 O O . VAL A 1 81 ? -13.796 3.815 -2.661 1.00 83.81 81 VAL A O 1
ATOM 642 N N . ALA A 1 82 ? -14.737 2.157 -1.515 1.00 82.69 82 ALA A N 1
ATOM 643 C CA . ALA A 1 82 ? -15.159 3.024 -0.413 1.00 82.69 82 ALA A CA 1
ATOM 644 C C . ALA A 1 82 ? -13.982 3.599 0.401 1.00 82.69 82 ALA A C 1
ATOM 646 O O . ALA A 1 82 ? -14.153 4.631 1.045 1.00 82.69 82 ALA A O 1
ATOM 647 N N . MET A 1 83 ? -12.804 2.965 0.373 1.00 83.19 83 MET A N 1
ATOM 648 C CA . MET A 1 83 ? -11.591 3.494 1.008 1.00 83.19 83 MET A CA 1
ATOM 649 C C . MET A 1 83 ? -10.896 4.555 0.151 1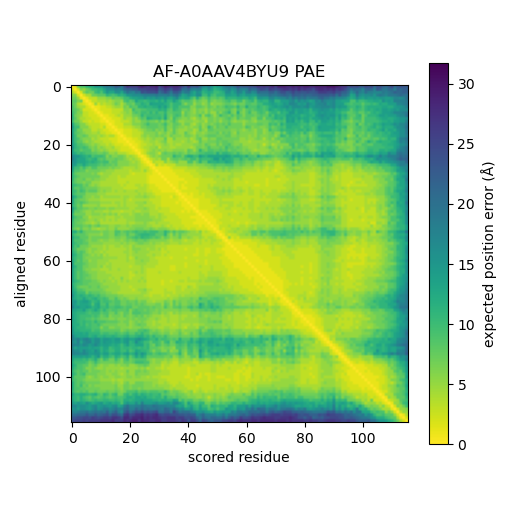.00 83.19 83 MET A C 1
ATOM 651 O O . MET A 1 83 ? -10.412 5.535 0.706 1.00 83.19 83 MET A O 1
ATOM 655 N N . TYR A 1 84 ? -10.868 4.401 -1.173 1.00 85.25 84 TYR A N 1
ATOM 656 C CA . TYR A 1 84 ? -10.120 5.301 -2.065 1.00 85.25 84 TYR A CA 1
ATOM 657 C C . TYR A 1 84 ? -10.981 6.347 -2.786 1.00 85.25 84 TYR A C 1
ATOM 659 O O . TYR A 1 84 ? -10.464 7.285 -3.398 1.00 85.25 84 TYR A O 1
ATOM 667 N N . CYS A 1 85 ? -12.309 6.219 -2.750 1.00 83.00 85 CYS A N 1
ATOM 668 C CA . CYS A 1 85 ? -13.196 7.103 -3.496 1.00 83.00 85 CYS A CA 1
ATOM 669 C C . CYS A 1 85 ? -13.169 8.538 -2.947 1.00 83.00 85 CYS A C 1
ATOM 671 O O . CYS A 1 85 ? -13.722 8.840 -1.890 1.00 83.00 85 CYS A O 1
ATOM 673 N N . ARG A 1 86 ? -12.631 9.470 -3.744 1.00 78.38 86 ARG A N 1
ATOM 674 C CA . ARG A 1 86 ? -12.646 10.914 -3.435 1.00 78.38 86 ARG A CA 1
ATOM 675 C C . ARG A 1 86 ? -14.041 11.553 -3.536 1.00 78.38 86 ARG A C 1
ATOM 677 O O . ARG A 1 86 ? -14.248 12.654 -3.024 1.00 78.38 86 ARG A O 1
ATOM 684 N N . LYS A 1 87 ? -14.994 10.885 -4.203 1.00 80.81 87 LYS A N 1
ATOM 685 C CA . LYS A 1 87 ? -16.376 11.361 -4.422 1.00 80.81 87 LYS A CA 1
ATOM 686 C C . LYS A 1 87 ? -17.380 10.827 -3.392 1.00 80.81 87 LYS A C 1
ATOM 688 O O . LYS A 1 87 ? -18.533 11.248 -3.403 1.00 80.81 87 LYS A O 1
ATOM 693 N N . ALA A 1 88 ? -16.972 9.909 -2.517 1.00 77.75 88 ALA A N 1
ATOM 694 C CA . ALA A 1 88 ? 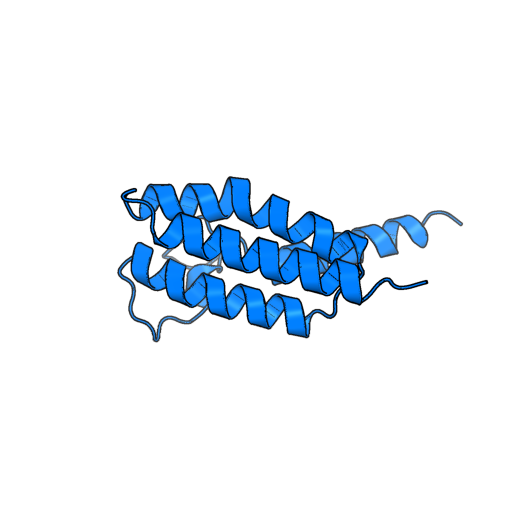-17.844 9.375 -1.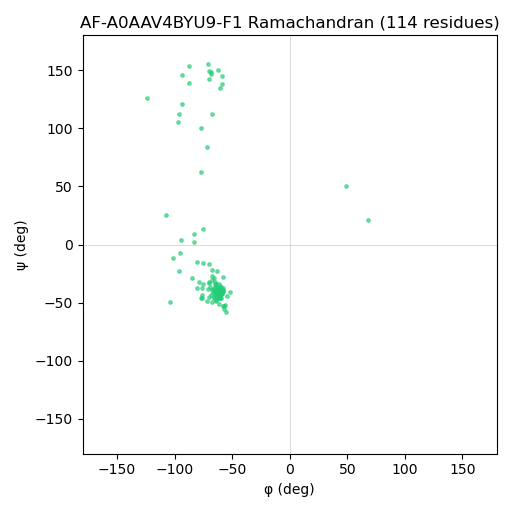479 1.00 77.75 88 ALA A CA 1
ATOM 695 C C . ALA A 1 88 ? -18.129 10.430 -0.395 1.00 77.75 88 ALA A C 1
ATOM 697 O O . ALA A 1 88 ? -17.340 11.351 -0.174 1.00 77.75 88 ALA A O 1
ATOM 698 N N . LYS A 1 89 ? -19.260 10.278 0.313 1.00 77.19 89 LYS A N 1
ATOM 699 C CA . LYS A 1 89 ? -19.590 11.115 1.483 1.00 77.19 89 LYS A CA 1
ATOM 700 C C . LYS A 1 89 ? -18.540 10.978 2.591 1.00 77.19 89 LYS A C 1
ATOM 702 O O . LYS A 1 89 ? -18.232 11.955 3.263 1.00 77.19 89 LYS A O 1
ATOM 707 N N . LEU A 1 90 ? -17.985 9.777 2.753 1.00 72.56 90 LEU A N 1
ATOM 708 C CA . LEU A 1 90 ? -16.871 9.499 3.649 1.00 72.56 90 LEU A CA 1
ATOM 709 C C . LEU A 1 90 ? -15.577 9.523 2.834 1.00 72.56 90 LEU A C 1
ATOM 711 O O . LEU A 1 90 ? -15.318 8.609 2.057 1.00 72.56 90 LEU A O 1
ATOM 715 N N . LYS A 1 91 ? -14.793 10.593 2.982 1.00 74.19 91 LYS A N 1
ATOM 716 C CA . LYS A 1 91 ? -13.507 10.744 2.298 1.00 74.19 91 LYS A CA 1
ATOM 717 C C . LYS A 1 91 ? -12.402 10.290 3.231 1.00 74.19 91 LYS A C 1
ATOM 719 O O . LYS A 1 91 ? -12.136 10.951 4.234 1.00 74.19 91 LYS A O 1
ATOM 724 N N . PHE A 1 92 ? -11.743 9.193 2.891 1.00 73.00 92 PHE A N 1
ATOM 725 C CA . PHE A 1 92 ? -10.475 8.876 3.522 1.00 73.00 92 PHE A CA 1
ATOM 726 C C . PHE A 1 92 ? -9.343 9.559 2.749 1.00 73.00 92 PHE A C 1
ATOM 728 O O . PHE A 1 92 ? -9.373 9.573 1.517 1.00 73.00 92 PHE A O 1
ATOM 735 N N . PRO A 1 93 ? -8.337 10.124 3.435 1.00 70.94 93 PRO A N 1
ATOM 736 C CA . PRO A 1 93 ? -7.142 10.655 2.794 1.00 70.94 93 PRO A CA 1
ATOM 737 C C . PRO A 1 93 ? -6.225 9.487 2.411 1.00 70.94 93 PRO A C 1
ATOM 739 O O . PRO A 1 93 ? -5.152 9.325 2.984 1.00 70.94 93 PRO A O 1
ATOM 742 N N . MET A 1 94 ? -6.702 8.607 1.529 1.00 78.25 94 MET A N 1
ATOM 743 C CA . MET A 1 94 ? -5.967 7.429 1.098 1.00 78.25 94 MET A CA 1
ATOM 744 C C . MET A 1 94 ? -5.819 7.401 -0.415 1.00 78.25 94 MET A C 1
ATOM 746 O O . MET A 1 94 ? -6.808 7.461 -1.142 1.00 78.25 94 MET A O 1
ATOM 750 N N . GLU A 1 95 ? -4.579 7.282 -0.871 1.00 82.31 95 GLU A N 1
ATOM 751 C CA . GLU A 1 95 ? -4.234 7.032 -2.262 1.00 82.31 95 GLU A CA 1
ATOM 752 C C . GLU A 1 95 ? -4.056 5.533 -2.510 1.00 82.31 95 GLU A C 1
ATOM 754 O O . GLU A 1 95 ? -3.648 4.770 -1.625 1.00 82.31 95 GLU A O 1
ATOM 759 N N . CYS A 1 96 ? -4.434 5.125 -3.719 1.00 84.44 96 CYS A N 1
ATOM 760 C CA . CYS A 1 96 ? -4.362 3.759 -4.212 1.00 84.44 96 CYS A CA 1
ATOM 761 C C . CYS A 1 96 ? -3.030 3.594 -4.949 1.00 84.44 96 CYS A C 1
ATOM 763 O O . CYS A 1 96 ? -2.761 4.310 -5.914 1.00 84.44 96 CYS A O 1
ATOM 765 N N . ILE A 1 97 ? -2.194 2.658 -4.490 1.00 86.44 97 ILE A N 1
ATOM 766 C CA . ILE A 1 97 ? -0.855 2.436 -5.058 1.00 86.44 97 ILE A CA 1
ATOM 767 C C . ILE A 1 97 ? -0.974 2.042 -6.528 1.00 86.44 97 ILE A C 1
ATOM 769 O O . ILE A 1 97 ? -0.183 2.504 -7.351 1.00 86.44 97 ILE A O 1
ATOM 773 N N . LEU A 1 98 ? -1.960 1.210 -6.869 1.00 86.12 98 LEU A N 1
ATOM 774 C CA . LEU A 1 98 ? -2.197 0.776 -8.236 1.00 86.12 98 LEU A CA 1
ATOM 775 C C . LEU A 1 98 ? -2.579 1.937 -9.165 1.00 86.12 98 LEU A C 1
ATOM 777 O O . LEU A 1 98 ? -2.088 1.993 -10.293 1.00 86.12 98 LEU A O 1
ATOM 781 N N . GLU A 1 99 ? -3.433 2.856 -8.718 1.00 86.56 99 GLU A N 1
ATOM 782 C CA . GLU A 1 99 ? -3.827 4.014 -9.528 1.00 86.56 99 GLU A CA 1
ATOM 783 C C . GLU A 1 99 ? -2.659 4.987 -9.725 1.00 86.56 99 GLU A C 1
ATOM 785 O O . GLU A 1 99 ? -2.391 5.388 -10.859 1.00 86.56 99 GLU A O 1
ATOM 790 N N . GLU A 1 100 ? -1.888 5.269 -8.673 1.00 87.31 100 GLU A N 1
ATOM 791 C CA . GLU A 1 100 ? -0.661 6.072 -8.779 1.00 87.31 100 GLU A CA 1
ATOM 792 C C . GLU A 1 100 ? 0.376 5.415 -9.706 1.00 87.31 100 GLU A C 1
ATOM 794 O O . GLU A 1 100 ? 1.035 6.075 -10.515 1.00 87.31 100 GLU A O 1
ATOM 799 N N . TYR A 1 101 ? 0.484 4.085 -9.651 1.00 86.69 101 TYR A N 1
ATOM 800 C CA . TYR A 1 101 ? 1.366 3.317 -10.518 1.00 86.69 101 TYR A CA 1
ATOM 801 C C . TYR A 1 101 ? 0.981 3.420 -11.993 1.00 86.69 101 TYR A C 1
ATOM 803 O O . TYR A 1 101 ? 1.837 3.671 -12.848 1.00 86.69 101 TYR A O 1
ATOM 811 N N . LYS A 1 102 ? -0.308 3.240 -12.301 1.00 88.19 102 LYS A N 1
ATOM 812 C CA . LYS A 1 102 ? -0.837 3.375 -13.664 1.00 88.19 102 LYS A CA 1
ATOM 813 C C . LYS A 1 102 ? -0.650 4.794 -14.182 1.00 88.19 102 LYS A C 1
ATOM 815 O O . LYS A 1 102 ? -0.194 4.958 -15.312 1.00 88.19 102 LYS A O 1
ATOM 820 N N . TYR A 1 103 ? -0.962 5.794 -13.356 1.00 88.12 103 TYR A N 1
ATOM 821 C CA . TYR A 1 103 ? -0.809 7.201 -13.708 1.00 88.12 103 TYR A CA 1
ATOM 822 C C . TYR A 1 103 ? 0.641 7.517 -14.081 1.00 88.12 103 TYR A C 1
ATOM 824 O O . TYR A 1 103 ? 0.903 7.974 -15.192 1.00 88.12 103 TYR A O 1
ATOM 832 N N . MET A 1 104 ? 1.602 7.176 -13.219 1.00 85.81 104 MET A N 1
ATOM 833 C CA . MET A 1 104 ? 3.010 7.468 -13.489 1.00 85.81 104 MET A CA 1
ATOM 834 C C . MET A 1 104 ? 3.580 6.697 -14.675 1.00 85.81 104 MET A C 1
ATOM 836 O O . MET A 1 104 ? 4.337 7.261 -15.468 1.00 85.81 104 MET A O 1
ATOM 840 N N . ARG A 1 105 ? 3.192 5.433 -14.845 1.00 85.31 105 ARG A N 1
ATOM 841 C CA . ARG A 1 105 ? 3.558 4.650 -16.030 1.00 85.31 105 ARG A CA 1
ATOM 842 C C . ARG A 1 105 ? 3.018 5.304 -17.308 1.00 85.31 105 ARG A C 1
ATOM 844 O O . ARG A 1 105 ? 3.750 5.424 -18.288 1.00 85.31 105 ARG A O 1
ATOM 851 N N . GLN A 1 106 ? 1.768 5.768 -17.296 1.00 84.81 106 GLN A N 1
ATOM 852 C CA . GLN A 1 106 ? 1.165 6.464 -18.432 1.00 84.81 106 GLN A CA 1
ATOM 853 C C . GLN A 1 106 ? 1.867 7.796 -18.722 1.00 84.81 106 GLN A C 1
ATOM 855 O O . GLN A 1 106 ? 2.132 8.106 -19.885 1.00 84.81 106 GLN A O 1
ATOM 860 N N . SER A 1 107 ? 2.222 8.570 -17.694 1.00 81.38 107 SER A N 1
ATOM 861 C CA . SER A 1 107 ? 2.992 9.806 -17.861 1.00 81.38 107 SER A CA 1
ATOM 862 C C . SER A 1 107 ? 4.353 9.535 -18.506 1.00 81.38 107 SER A C 1
ATOM 864 O O . SER A 1 107 ? 4.701 10.213 -19.470 1.00 81.38 107 SER A O 1
ATOM 866 N N . GLN A 1 108 ? 5.089 8.509 -18.061 1.00 76.06 108 GLN A N 1
ATOM 867 C CA . GLN A 1 108 ? 6.375 8.128 -18.667 1.00 76.06 108 GLN A CA 1
ATOM 868 C C . GLN A 1 108 ? 6.241 7.776 -20.153 1.00 76.06 108 GLN A C 1
ATOM 870 O O . GLN A 1 108 ? 7.051 8.225 -20.962 1.00 76.06 108 GLN A O 1
ATOM 875 N N . ILE A 1 109 ? 5.199 7.023 -20.521 1.00 75.00 109 ILE A N 1
ATOM 876 C CA . ILE A 1 109 ? 4.915 6.692 -21.923 1.00 75.00 109 ILE A CA 1
ATOM 877 C C . ILE A 1 109 ? 4.653 7.975 -22.713 1.00 75.00 109 ILE A C 1
ATOM 879 O O . ILE A 1 109 ? 5.305 8.215 -23.721 1.00 75.00 109 ILE A O 1
ATOM 883 N N . THR A 1 110 ? 3.756 8.836 -22.229 1.00 71.50 110 THR A N 1
ATOM 884 C CA . THR A 1 110 ? 3.339 10.058 -22.940 1.00 71.50 110 THR A CA 1
ATOM 885 C C . THR A 1 110 ? 4.508 11.026 -23.168 1.00 71.50 110 THR A C 1
ATOM 887 O O . THR A 1 110 ? 4.638 11.578 -24.259 1.00 71.50 110 THR A O 1
ATOM 890 N N . HIS A 1 111 ? 5.412 11.171 -22.191 1.00 69.88 111 HIS A N 1
ATOM 891 C CA . HIS A 1 111 ? 6.649 11.948 -22.348 1.00 69.88 111 HIS A CA 1
ATOM 892 C C . HIS A 1 111 ? 7.627 11.341 -23.365 1.00 69.88 111 HIS A C 1
ATOM 894 O O . HIS A 1 111 ? 8.385 12.079 -23.985 1.00 69.88 111 HIS A O 1
ATOM 900 N N . HIS A 1 112 ? 7.613 10.020 -23.557 1.00 59.38 112 HIS A N 1
ATOM 901 C CA . HIS A 1 112 ? 8.445 9.350 -24.555 1.00 59.38 112 HIS A CA 1
ATOM 902 C C . HIS A 1 112 ? 7.866 9.464 -25.976 1.00 59.38 112 HIS A C 1
ATOM 904 O O . HIS A 1 112 ? 8.628 9.550 -26.933 1.00 59.38 112 HIS A O 1
ATOM 910 N N . VAL A 1 113 ? 6.533 9.497 -26.127 1.00 59.44 113 VAL A N 1
ATOM 911 C CA . VAL A 1 113 ? 5.875 9.574 -27.450 1.00 59.44 113 VAL A CA 1
ATOM 912 C C . VAL A 1 113 ? 5.750 11.013 -27.974 1.00 59.44 113 VAL A C 1
ATOM 914 O O . VAL A 1 113 ? 5.765 11.222 -29.179 1.00 59.44 113 VAL A O 1
ATOM 917 N N . GLY A 1 114 ? 5.652 12.018 -27.096 1.00 51.84 114 GLY A N 1
ATOM 918 C CA . GLY A 1 114 ? 5.524 13.434 -27.481 1.00 51.84 114 GLY A CA 1
ATOM 919 C C . GLY A 1 114 ? 6.840 14.156 -27.809 1.00 51.84 114 GLY A C 1
ATOM 920 O O . GLY A 1 114 ? 6.839 15.379 -27.910 1.00 51.84 114 GLY A O 1
ATOM 921 N N . GLY A 1 115 ? 7.954 13.425 -27.904 1.00 49.53 115 GLY A N 1
ATOM 922 C CA . GLY A 1 115 ? 9.299 13.953 -28.163 1.00 49.53 115 GLY A CA 1
ATOM 923 C C . GLY A 1 115 ? 9.844 13.659 -29.566 1.00 49.53 115 GLY A C 1
ATOM 924 O O . GLY A 1 115 ? 11.063 13.580 -29.712 1.00 49.53 115 GLY A O 1
ATOM 925 N N . ILE A 1 116 ? 8.971 13.453 -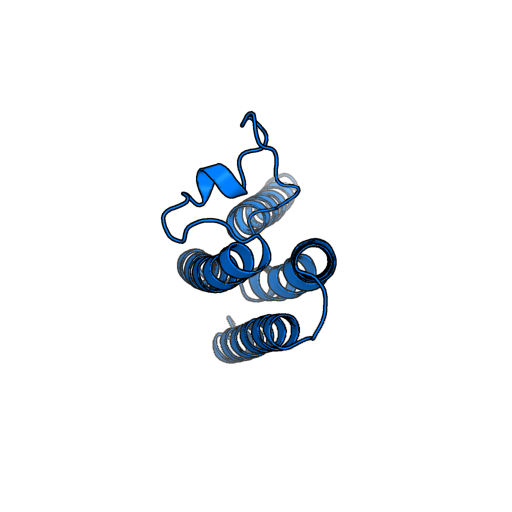30.559 1.00 42.66 116 ILE A N 1
ATOM 926 C CA . ILE A 1 116 ? 9.318 13.261 -31.979 1.00 42.66 116 ILE A CA 1
ATOM 927 C C . ILE A 1 116 ? 8.663 14.368 -32.802 1.00 42.66 116 ILE A C 1
ATOM 929 O O . ILE A 1 116 ? 7.456 14.610 -32.576 1.00 42.66 116 ILE A O 1
#

Organism: NCBI:txid259542

Radius of gyration: 15.38 Å; Cα contacts (8 Å, |Δi|>4): 81; chains: 1; bounding box: 37×25×51 Å

Solvent-accessible surface area (backbone atoms only — not comparable to full-atom values): 6828 Å² total; per-residue (Å²): 134,84,59,62,65,64,40,50,55,51,50,50,54,45,54,49,53,54,52,52,56,68,70,46,92,64,57,39,73,56,47,50,50,46,41,55,73,50,44,43,60,63,48,49,53,56,45,61,75,52,68,56,58,67,69,61,46,46,56,51,49,56,57,49,48,61,51,51,30,63,44,69,71,49,65,89,84,61,55,67,62,65,46,47,32,82,85,46,95,60,64,50,99,43,84,53,67,58,59,55,48,52,52,53,53,49,50,56,50,51,62,65,66,73,73,116

Mean predicted aligned error: 7.45 Å

Nearest PDB structures (foldseek):
  8ibx-assembly1_C  TM=8.831E-01  e=3.584E-01  Bombyx mori
  8ibz-assembly1_C  TM=8.739E-01  e=4.940E-01  Bombyx mori
  8gh6-assembly1_A  TM=8.435E-01  e=3.584E-01  Bombyx mori
  4pw8-assembly1_C  TM=2.619E-01  e=3.766E+00  Homo sapiens
  8r5q-assembly1_C  TM=3.246E-01  e=8.859E+00  Homo sapiens

Foldseek 3Di:
DQPVVVLVVLLVVLLVVLVVLLPDPDQLVVSQVCCAPPNLVSNLVSCQVRVDDLVSLVVSQLSSVVSNCVRVVHDPPDDVCVAPPPPDPDHDPDDRSSVVNVVVNVVVVVVVVVPD

Sequence (116 aa):
MKDTRRGAETLELASESSLAINKCGLQGKFKIWCLQFMLIPKHLWPLLVYDICSTTVDAIEAKINKYTRKWLGVPPGLSDVAMYCRKAKLKFPMECILEEYKYMRQSQITHHVGGI

Secondary structure (DSSP, 8-state):
---HHHHHHHHHHHHHHHHHHHHS---HHHHHHHIIIIIHHHHHHHHHHTT--HHHHHHHHHHHHHHHHHHHT--TT--HHHHH-TTSSS------HHHHHHHHHHHHHHHHHTT-